Protein AF-A0A2D5Y0N8-F1 (afdb_monomer)

Secondary structure (DSSP, 8-state):
-HHHHHHHHHHHHHHHHHHHHHHHHHHHHHHHHHIIIIITT-TTHHHH-THHHHHHHGGGHHHHHHHHHHHHHHHHHHHHHHT-

Structure (mmCIF, N/CA/C/O backbone):
data_AF-A0A2D5Y0N8-F1
#
_entry.id   AF-A0A2D5Y0N8-F1
#
loop_
_atom_site.group_PDB
_atom_site.id
_atom_site.type_symbol
_atom_site.label_atom_id
_atom_site.label_alt_id
_atom_site.label_comp_id
_atom_site.label_asym_id
_atom_site.label_entity_id
_atom_site.label_seq_id
_atom_site.pdbx_PDB_ins_code
_atom_site.Cartn_x
_atom_site.Cartn_y
_atom_site.Cartn_z
_atom_site.occupancy
_atom_site.B_iso_or_equiv
_atom_site.auth_seq_id
_atom_site.auth_comp_id
_atom_site.auth_asym_id
_atom_site.auth_atom_id
_atom_site.pdbx_PDB_model_num
ATOM 1 N N . MET A 1 1 ? -15.078 -1.420 29.607 1.00 59.84 1 MET A N 1
ATOM 2 C CA . MET A 1 1 ? -13.950 -1.948 28.789 1.00 59.84 1 MET A CA 1
ATOM 3 C C . MET A 1 1 ? -14.189 -1.940 27.269 1.00 59.84 1 MET A C 1
ATOM 5 O O . MET A 1 1 ? -13.243 -1.631 26.551 1.00 59.84 1 MET A O 1
ATOM 9 N N . LYS A 1 2 ? -15.397 -2.236 26.746 1.00 61.50 2 LYS A N 1
ATOM 10 C CA . LYS A 1 2 ? -15.680 -2.278 25.287 1.00 61.50 2 LYS A CA 1
ATOM 11 C C . LYS A 1 2 ? -15.417 -0.957 24.536 1.00 61.50 2 LYS A C 1
ATOM 13 O O . LYS A 1 2 ? -14.761 -0.989 23.498 1.00 61.50 2 LYS A O 1
ATOM 18 N N . HIS A 1 3 ? -15.808 0.198 25.087 1.00 67.94 3 HIS A N 1
ATOM 19 C CA . HIS A 1 3 ? -15.538 1.509 24.464 1.00 67.94 3 HIS A CA 1
ATOM 20 C C . HIS A 1 3 ? -14.039 1.793 24.251 1.00 67.94 3 HIS A C 1
ATOM 22 O O . HIS A 1 3 ? -13.651 2.287 23.193 1.00 67.94 3 HIS A O 1
ATOM 28 N N . ASN A 1 4 ? -13.172 1.406 25.197 1.00 80.06 4 ASN A N 1
ATOM 29 C CA . ASN A 1 4 ? -11.718 1.569 25.056 1.00 80.06 4 ASN A CA 1
ATOM 30 C C . ASN A 1 4 ? -11.148 0.694 23.929 1.00 80.06 4 ASN A C 1
ATOM 32 O O . ASN A 1 4 ? -10.233 1.115 23.220 1.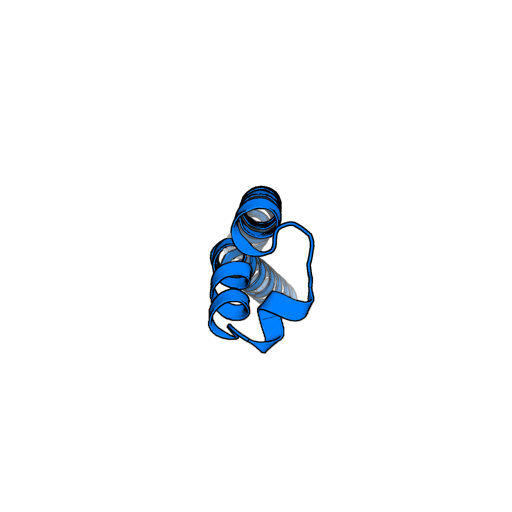00 80.06 4 ASN A O 1
ATOM 36 N N . LYS A 1 5 ? -11.715 -0.502 23.724 1.00 83.44 5 LYS A N 1
ATOM 37 C CA . LYS A 1 5 ? -11.311 -1.413 22.647 1.00 83.44 5 LYS A CA 1
ATOM 38 C C . LYS A 1 5 ? -11.719 -0.877 21.271 1.00 83.44 5 LYS A C 1
ATOM 40 O O . LYS A 1 5 ? -10.882 -0.834 20.370 1.00 83.44 5 LYS A O 1
ATOM 45 N N . ALA A 1 6 ? -12.950 -0.379 21.139 1.00 81.69 6 ALA A N 1
ATOM 46 C CA . ALA A 1 6 ? -13.425 0.260 19.912 1.00 81.69 6 ALA A CA 1
ATOM 47 C C . ALA A 1 6 ? -12.582 1.499 19.554 1.00 81.69 6 ALA A C 1
ATOM 49 O O . ALA A 1 6 ? -12.127 1.632 18.416 1.00 81.69 6 ALA A O 1
ATOM 50 N N . ARG A 1 7 ? -12.278 2.356 20.540 1.00 86.19 7 ARG A N 1
ATOM 51 C CA . ARG A 1 7 ? -11.430 3.546 20.350 1.00 86.19 7 ARG A CA 1
ATOM 52 C C . ARG A 1 7 ? -10.015 3.183 19.891 1.00 86.19 7 ARG A C 1
ATOM 54 O O . ARG A 1 7 ? -9.503 3.796 18.957 1.00 86.19 7 ARG A O 1
ATOM 61 N N . ARG A 1 8 ? -9.404 2.151 20.483 1.00 88.62 8 ARG A N 1
ATOM 62 C CA . ARG A 1 8 ? -8.080 1.655 20.071 1.00 88.62 8 ARG A CA 1
ATOM 63 C C . ARG A 1 8 ? -8.087 1.111 18.640 1.00 88.62 8 ARG A C 1
ATOM 65 O O . ARG A 1 8 ? -7.170 1.398 17.880 1.00 88.62 8 ARG A O 1
ATOM 72 N N . ASN A 1 9 ? -9.131 0.381 18.246 1.00 85.44 9 ASN A N 1
ATOM 73 C CA . ASN A 1 9 ? -9.270 -0.129 16.879 1.00 85.44 9 ASN A CA 1
ATOM 74 C C . ASN A 1 9 ? -9.443 1.002 15.847 1.00 85.44 9 ASN A C 1
ATOM 76 O O . ASN A 1 9 ? -8.872 0.927 14.760 1.00 85.44 9 ASN A O 1
ATOM 80 N N . LEU A 1 10 ? -10.171 2.070 16.190 1.00 88.62 10 LEU A N 1
ATOM 81 C CA . LEU A 1 10 ? -10.295 3.259 15.338 1.00 88.62 10 LEU A CA 1
ATOM 82 C C . LEU A 1 10 ? -8.965 4.007 15.189 1.00 88.62 10 LEU A C 1
ATOM 84 O O . LEU A 1 10 ? -8.609 4.385 14.071 1.00 88.62 10 LEU A O 1
ATOM 88 N N . LEU A 1 11 ? -8.215 4.165 16.284 1.00 92.25 11 LEU A N 1
ATOM 89 C CA . LEU A 1 11 ? -6.888 4.783 16.261 1.00 92.25 11 LEU A CA 1
ATOM 90 C C . LEU A 1 11 ? -5.913 3.969 15.399 1.00 92.25 11 LEU A C 1
ATOM 92 O O . LEU A 1 11 ? -5.264 4.522 14.515 1.00 92.25 11 LEU A O 1
ATOM 96 N N . ASN A 1 12 ? -5.878 2.647 15.587 1.00 87.44 12 ASN A N 1
ATOM 97 C CA . ASN A 1 12 ? -5.062 1.747 14.774 1.00 87.44 12 ASN A CA 1
ATOM 98 C C . ASN A 1 12 ? -5.440 1.829 13.291 1.00 87.44 12 ASN A C 1
ATOM 100 O O . ASN A 1 12 ? -4.558 1.906 12.445 1.00 87.44 12 ASN A O 1
ATOM 104 N N . ASN A 1 13 ? -6.735 1.877 12.961 1.00 91.69 13 ASN A N 1
ATOM 105 C CA . ASN A 1 13 ? -7.178 2.095 11.584 1.00 91.69 13 ASN A CA 1
ATOM 106 C C . ASN A 1 13 ? -6.625 3.410 11.008 1.00 91.69 13 ASN A C 1
ATOM 108 O O . ASN A 1 13 ? -6.157 3.415 9.874 1.00 91.69 13 ASN A O 1
ATOM 112 N N . TYR A 1 14 ? -6.650 4.505 11.771 1.00 92.75 14 TYR A N 1
ATOM 113 C CA . TYR A 1 14 ? -6.113 5.787 11.310 1.00 92.75 14 TYR A CA 1
ATOM 114 C C . TYR A 1 14 ? -4.602 5.705 11.053 1.00 92.75 14 TYR A C 1
ATOM 116 O O . TYR A 1 14 ? -4.149 6.060 9.967 1.00 92.75 14 TYR A O 1
ATOM 124 N N . ILE A 1 15 ? -3.841 5.148 12.000 1.00 93.88 15 ILE A N 1
ATOM 125 C CA . ILE A 1 15 ? -2.389 4.953 11.873 1.00 93.88 15 ILE A CA 1
ATOM 126 C C . ILE A 1 15 ? -2.063 4.083 10.655 1.00 93.88 15 ILE A C 1
ATOM 128 O O . ILE A 1 15 ? -1.245 4.466 9.824 1.00 93.88 15 ILE A O 1
ATOM 132 N N . TYR A 1 16 ? -2.738 2.943 10.493 1.00 92.75 16 TYR A N 1
ATOM 133 C CA . TYR A 1 16 ? -2.498 2.044 9.364 1.00 92.75 16 TYR A CA 1
ATOM 134 C C . TYR A 1 16 ? -2.832 2.687 8.015 1.00 92.75 16 TYR A C 1
ATOM 136 O O . TYR A 1 16 ? -2.127 2.426 7.043 1.00 92.75 16 TYR A O 1
ATOM 144 N N . LYS A 1 17 ? -3.849 3.559 7.933 1.00 91.75 17 LYS A N 1
ATOM 145 C CA . LYS A 1 17 ? -4.128 4.326 6.705 1.00 91.75 17 LYS A CA 1
ATOM 146 C C . LYS A 1 17 ? -2.999 5.300 6.376 1.00 91.75 17 LYS A C 1
ATOM 148 O O . LYS A 1 17 ? -2.599 5.364 5.220 1.00 91.75 17 LYS A O 1
ATOM 153 N N . TRP A 1 18 ? -2.477 6.021 7.368 1.00 94.62 18 TRP A N 1
ATOM 154 C CA . TRP A 1 18 ? -1.353 6.939 7.155 1.00 94.62 18 TRP A CA 1
ATOM 155 C C . TRP A 1 18 ? -0.082 6.211 6.739 1.00 94.62 18 TRP A C 1
ATOM 157 O O . TRP A 1 18 ? 0.541 6.590 5.753 1.00 94.62 18 TRP A O 1
ATOM 167 N N . VAL A 1 19 ? 0.262 5.125 7.432 1.00 93.81 19 VAL A N 1
ATOM 168 C CA . VAL A 1 19 ? 1.423 4.297 7.081 1.00 93.81 19 VAL A CA 1
ATOM 169 C C . VAL A 1 19 ? 1.259 3.701 5.681 1.00 93.81 19 VAL A C 1
ATOM 171 O O . VAL A 1 19 ? 2.189 3.756 4.883 1.00 93.81 19 VAL A O 1
ATOM 174 N N . SER A 1 20 ? 0.066 3.201 5.343 1.00 94.19 20 SER A N 1
ATOM 175 C CA . SER A 1 20 ? -0.247 2.717 3.994 1.00 94.19 20 SER A CA 1
ATOM 176 C C . SER A 1 20 ? -0.036 3.803 2.937 1.00 94.19 20 SER A C 1
ATOM 178 O O . SER A 1 20 ? 0.565 3.525 1.901 1.00 94.19 20 SER A O 1
ATOM 180 N N . LEU A 1 21 ? -0.465 5.037 3.205 1.00 94.50 21 LEU A N 1
ATOM 181 C CA . LEU A 1 21 ? -0.301 6.159 2.284 1.00 94.50 21 LEU A CA 1
ATOM 182 C C . LEU A 1 21 ? 1.175 6.525 2.090 1.00 94.50 21 LEU A C 1
ATOM 184 O O . LEU A 1 21 ? 1.616 6.630 0.951 1.00 94.50 21 LEU A O 1
ATOM 188 N N . ILE A 1 22 ? 1.950 6.642 3.173 1.00 94.69 22 ILE A N 1
ATOM 189 C CA . ILE A 1 22 ? 3.392 6.937 3.108 1.00 94.69 22 ILE A CA 1
ATOM 190 C C . ILE A 1 22 ? 4.124 5.857 2.305 1.00 94.69 22 ILE A C 1
ATOM 192 O O . ILE A 1 22 ? 4.877 6.168 1.385 1.00 94.69 22 ILE A O 1
ATOM 196 N N . LEU A 1 23 ? 3.859 4.583 2.607 1.00 93.25 23 LEU A N 1
ATOM 197 C CA . LEU A 1 23 ? 4.451 3.460 1.880 1.00 93.25 23 LEU A CA 1
ATOM 198 C C . LEU A 1 23 ? 3.990 3.408 0.422 1.00 93.25 23 LEU A C 1
ATOM 200 O O . LEU A 1 23 ? 4.761 3.006 -0.440 1.00 93.25 23 LEU A O 1
ATOM 204 N N . GLY A 1 24 ? 2.755 3.819 0.132 1.00 94.31 24 GLY A N 1
ATOM 205 C CA . GLY A 1 24 ? 2.227 3.885 -1.229 1.00 94.31 24 GLY A CA 1
ATOM 206 C C . GLY A 1 24 ? 2.928 4.958 -2.058 1.00 94.31 24 GLY A C 1
ATOM 207 O O . GLY A 1 24 ? 3.329 4.688 -3.186 1.00 94.31 24 GLY A O 1
ATOM 208 N N . VAL A 1 25 ? 3.144 6.144 -1.480 1.00 96.19 25 VAL A N 1
ATOM 209 C CA . VAL A 1 25 ? 3.919 7.225 -2.109 1.00 96.19 25 VAL A CA 1
ATOM 210 C C . VAL A 1 25 ? 5.366 6.792 -2.325 1.00 96.19 25 VAL A C 1
ATOM 212 O O . VAL A 1 25 ? 5.902 6.969 -3.415 1.00 96.19 25 VAL A O 1
ATOM 215 N N . PHE A 1 26 ? 5.990 6.169 -1.324 1.00 93.94 26 PHE A N 1
ATOM 216 C CA . PHE A 1 26 ? 7.352 5.658 -1.457 1.00 93.94 26 PHE A CA 1
ATOM 217 C C . PHE A 1 26 ? 7.451 4.576 -2.542 1.00 93.94 26 PHE A C 1
ATOM 219 O O . PHE A 1 26 ? 8.317 4.647 -3.411 1.00 93.94 26 PHE A O 1
ATOM 226 N N . GLY A 1 27 ? 6.514 3.623 -2.554 1.00 93.56 27 GLY A N 1
ATOM 227 C CA . GLY A 1 27 ? 6.408 2.603 -3.595 1.00 93.56 27 GLY A CA 1
ATOM 228 C C . GLY A 1 27 ? 6.212 3.204 -4.987 1.00 93.56 27 GLY A C 1
ATOM 229 O O . GLY A 1 27 ? 6.816 2.727 -5.941 1.00 93.56 27 GLY A O 1
ATOM 230 N N . PHE A 1 28 ? 5.453 4.297 -5.102 1.00 94.19 28 PHE A N 1
ATOM 231 C CA . PHE A 1 28 ? 5.265 5.022 -6.359 1.00 94.19 28 PHE A CA 1
ATOM 232 C C . PHE A 1 28 ? 6.548 5.705 -6.849 1.00 94.19 28 PHE A C 1
ATOM 234 O O . PHE A 1 28 ? 6.865 5.632 -8.035 1.00 94.19 28 PHE A O 1
ATOM 241 N N . ILE A 1 29 ? 7.322 6.314 -5.948 1.00 94.44 29 ILE A N 1
ATOM 242 C CA . ILE A 1 29 ? 8.629 6.896 -6.288 1.00 94.44 29 ILE A CA 1
ATOM 243 C C . ILE A 1 29 ? 9.573 5.803 -6.802 1.00 94.44 29 ILE A C 1
ATOM 245 O O . ILE A 1 29 ? 10.158 5.949 -7.875 1.00 94.44 29 ILE A O 1
ATOM 249 N N . VAL A 1 30 ? 9.674 4.682 -6.079 1.00 91.56 30 VAL A N 1
ATOM 250 C CA . VAL A 1 30 ? 10.491 3.531 -6.496 1.00 91.56 30 VAL A CA 1
ATOM 251 C C . VAL A 1 30 ? 10.014 2.988 -7.843 1.00 91.56 30 VAL A C 1
ATOM 253 O O . VAL A 1 30 ? 10.832 2.745 -8.726 1.00 91.56 30 VAL A O 1
ATOM 256 N N . PHE A 1 31 ? 8.701 2.861 -8.042 1.00 91.19 31 PHE A N 1
ATOM 257 C CA . PHE A 1 31 ? 8.115 2.439 -9.312 1.00 91.19 31 PHE A CA 1
ATOM 258 C C . PHE A 1 31 ? 8.541 3.343 -10.471 1.00 91.19 31 PHE A C 1
ATOM 260 O O . PHE A 1 31 ? 8.944 2.825 -11.508 1.00 91.19 31 PHE A O 1
ATOM 267 N N . ILE A 1 32 ? 8.511 4.670 -10.302 1.00 90.75 32 ILE A N 1
ATOM 268 C CA . ILE A 1 32 ? 8.969 5.607 -11.338 1.00 90.75 32 ILE A CA 1
ATOM 269 C C . ILE A 1 32 ? 10.449 5.378 -11.651 1.00 90.75 32 ILE A C 1
ATOM 271 O O . ILE A 1 32 ? 10.813 5.287 -12.823 1.00 90.75 32 ILE A O 1
ATOM 275 N N . MET A 1 33 ? 11.298 5.249 -10.629 1.00 90.06 33 MET A N 1
ATOM 276 C CA . MET A 1 33 ? 12.730 5.007 -10.830 1.00 90.06 33 MET A CA 1
ATOM 277 C C . MET A 1 33 ? 12.975 3.709 -11.608 1.00 90.06 33 MET A C 1
ATOM 279 O O . MET A 1 33 ? 13.721 3.708 -12.587 1.00 90.06 33 MET A O 1
ATOM 283 N N . MET A 1 34 ? 12.296 2.625 -11.229 1.00 87.25 34 MET A N 1
ATOM 284 C CA . MET A 1 34 ? 12.398 1.342 -11.926 1.00 87.25 34 MET A CA 1
ATOM 285 C C . MET A 1 34 ? 11.839 1.420 -13.348 1.00 87.25 34 MET A C 1
ATOM 287 O O . MET A 1 34 ? 12.447 0.902 -14.280 1.00 87.25 34 MET A O 1
ATOM 291 N N . TYR A 1 35 ? 10.710 2.093 -13.549 1.00 85.88 35 TYR A N 1
ATOM 292 C CA . TYR A 1 35 ? 10.127 2.276 -14.873 1.00 85.88 35 TYR A CA 1
ATOM 293 C C . TYR A 1 35 ? 11.103 2.996 -15.813 1.00 85.88 35 TYR A C 1
ATOM 295 O O . TYR A 1 35 ? 11.357 2.530 -16.924 1.00 85.88 35 TYR A O 1
ATOM 303 N N . LEU A 1 36 ? 11.707 4.095 -15.358 1.00 87.50 36 LEU A N 1
ATOM 304 C CA . LEU A 1 36 ? 12.682 4.839 -16.154 1.00 87.50 36 LEU A CA 1
ATOM 305 C C . LEU A 1 36 ? 13.937 4.006 -16.447 1.00 87.50 36 LEU A C 1
ATOM 307 O O . LEU A 1 36 ? 14.412 4.011 -17.580 1.00 87.50 36 LEU A O 1
ATOM 311 N N . GLN A 1 37 ? 14.434 3.255 -15.461 1.00 84.69 37 GLN A N 1
ATOM 312 C CA . GLN A 1 37 ? 15.662 2.471 -15.591 1.00 84.69 37 GLN A CA 1
ATOM 313 C C . GLN A 1 37 ? 15.503 1.214 -16.462 1.00 84.69 37 GLN A C 1
ATOM 315 O O . GLN A 1 37 ? 16.384 0.920 -17.266 1.00 84.69 37 GLN A O 1
ATOM 320 N N . TYR A 1 38 ? 14.406 0.467 -16.311 1.00 81.44 38 TYR A N 1
ATOM 321 C CA . TYR A 1 38 ? 14.228 -0.839 -16.961 1.00 81.44 38 TYR A CA 1
ATOM 322 C C . TYR A 1 38 ? 13.419 -0.777 -18.253 1.00 81.44 38 TYR A C 1
ATOM 324 O O . TYR A 1 38 ? 13.643 -1.586 -19.151 1.00 81.44 38 TYR A O 1
ATOM 332 N N . LEU A 1 39 ? 12.471 0.157 -18.365 1.00 78.25 39 LEU A N 1
ATOM 333 C CA . LEU A 1 39 ? 11.667 0.288 -19.578 1.00 78.25 39 LEU A CA 1
ATOM 334 C C . LEU A 1 39 ? 12.188 1.354 -20.529 1.00 78.25 39 LEU A C 1
ATOM 336 O O . LEU A 1 39 ? 11.846 1.300 -21.709 1.00 78.25 39 LEU A O 1
ATOM 340 N N . GLY A 1 40 ? 12.982 2.320 -20.055 1.00 73.06 40 GLY A N 1
ATOM 341 C CA . GLY A 1 40 ? 13.484 3.411 -20.895 1.00 73.06 40 GLY A CA 1
ATOM 342 C C . GLY A 1 40 ? 12.365 4.139 -21.656 1.00 73.06 40 GLY A C 1
ATOM 343 O O . GLY A 1 40 ? 12.576 4.598 -22.775 1.00 73.06 40 GLY A O 1
ATOM 344 N N . GLY A 1 41 ? 11.144 4.153 -21.104 1.00 68.19 41 GLY A N 1
ATOM 345 C CA . GLY A 1 41 ? 9.947 4.707 -21.746 1.00 68.19 41 GLY A CA 1
ATOM 346 C C . GLY A 1 41 ? 9.309 3.849 -22.852 1.00 68.19 41 GLY A C 1
ATOM 347 O O . GLY A 1 41 ? 8.340 4.297 -23.459 1.00 68.19 41 GLY A O 1
ATOM 348 N N . LYS A 1 42 ? 9.799 2.631 -23.121 1.00 78.00 42 LYS A N 1
ATOM 349 C CA . LYS A 1 42 ? 9.241 1.706 -24.122 1.00 78.00 42 LYS A CA 1
ATOM 350 C C . LYS A 1 42 ? 8.365 0.641 -23.448 1.00 78.00 42 LYS A C 1
ATOM 352 O O . LYS A 1 42 ? 8.898 -0.340 -22.934 1.00 78.00 42 LYS A O 1
ATOM 357 N N . PRO A 1 43 ? 7.026 0.763 -23.477 1.00 70.25 43 PRO A N 1
ATOM 358 C CA . PRO A 1 43 ? 6.135 -0.177 -22.789 1.00 70.25 43 PRO A CA 1
ATOM 359 C C . PRO A 1 43 ? 6.184 -1.608 -23.356 1.00 70.25 43 PRO A C 1
ATOM 361 O O . PRO A 1 43 ? 5.861 -2.552 -22.642 1.00 70.25 43 PRO A O 1
ATOM 364 N N . GLY A 1 44 ? 6.645 -1.798 -24.601 1.00 76.50 44 GLY A N 1
ATOM 365 C CA . GLY A 1 44 ? 6.786 -3.122 -25.227 1.00 76.50 44 GLY A CA 1
A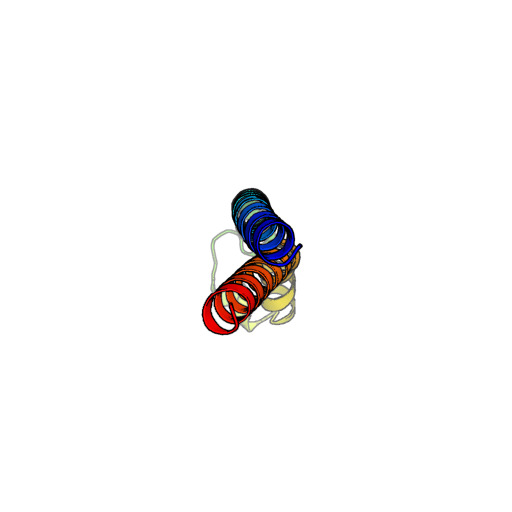TOM 366 C C . GLY A 1 44 ? 7.746 -4.072 -24.496 1.00 76.50 44 GLY A C 1
ATOM 367 O O . GLY A 1 44 ? 7.600 -5.288 -24.585 1.00 76.50 44 GLY A O 1
ATOM 368 N N . THR A 1 45 ? 8.678 -3.541 -23.702 1.00 76.19 45 THR A N 1
ATOM 369 C CA . THR A 1 45 ? 9.660 -4.331 -22.941 1.00 76.19 45 THR A CA 1
ATOM 370 C C . THR A 1 45 ? 9.004 -5.213 -21.865 1.00 76.19 45 THR A C 1
ATOM 372 O O . THR A 1 45 ? 9.526 -6.280 -21.543 1.00 76.19 45 THR A O 1
ATOM 375 N N . LEU A 1 46 ? 7.822 -4.831 -21.358 1.00 77.12 46 LEU A N 1
ATOM 376 C CA . LEU A 1 46 ? 7.039 -5.636 -20.404 1.00 77.12 46 LEU A CA 1
ATOM 377 C C . LEU A 1 46 ? 6.528 -6.952 -21.003 1.00 77.12 46 LEU A C 1
ATOM 379 O O . LEU A 1 46 ? 6.417 -7.937 -20.277 1.00 77.12 46 LEU A O 1
ATOM 383 N N . LEU A 1 47 ? 6.236 -6.985 -22.309 1.00 79.69 47 LEU A N 1
ATOM 384 C CA . LEU A 1 47 ? 5.768 -8.201 -22.986 1.00 79.69 47 LEU A CA 1
ATOM 385 C C . LEU A 1 47 ? 6.887 -9.232 -23.154 1.00 79.69 47 LEU A C 1
ATOM 387 O O . LEU A 1 47 ? 6.633 -10.430 -23.079 1.00 79.69 47 LEU A O 1
ATOM 391 N N . HIS A 1 48 ? 8.124 -8.773 -23.347 1.00 83.81 48 HIS A N 1
ATOM 392 C CA . HIS A 1 48 ? 9.289 -9.651 -23.481 1.00 83.81 48 HIS A CA 1
ATOM 393 C C . HIS A 1 48 ? 9.822 -10.136 -22.129 1.00 83.81 48 HIS A C 1
ATOM 395 O O . HIS A 1 48 ? 10.388 -11.225 -22.039 1.00 83.81 48 HIS A O 1
ATOM 401 N N . HIS A 1 49 ? 9.617 -9.350 -21.071 1.00 83.00 49 HIS A N 1
ATOM 402 C CA . HIS A 1 49 ? 10.094 -9.660 -19.728 1.00 83.00 49 HIS A CA 1
ATOM 403 C C . HIS A 1 49 ? 8.957 -9.545 -18.703 1.00 83.00 49 HIS A C 1
ATOM 405 O O . HIS A 1 49 ? 8.904 -8.574 -17.943 1.00 83.00 49 HIS A O 1
ATOM 411 N N . PRO A 1 50 ? 8.069 -10.555 -18.612 1.00 83.94 50 PRO A N 1
ATOM 412 C CA . PRO A 1 50 ? 6.917 -10.528 -17.705 1.00 83.94 50 PRO A CA 1
ATOM 413 C C . PRO A 1 50 ? 7.323 -10.441 -16.227 1.00 83.94 50 PRO A C 1
ATOM 415 O O . PRO A 1 50 ? 6.560 -9.946 -15.401 1.00 83.94 50 PRO A O 1
ATOM 418 N N . ILE A 1 51 ? 8.551 -10.853 -15.889 1.00 87.81 51 ILE A N 1
ATOM 419 C CA . ILE A 1 51 ? 9.125 -10.696 -14.547 1.00 87.81 51 ILE A CA 1
ATOM 420 C C . ILE A 1 51 ? 9.120 -9.229 -14.082 1.00 87.81 51 ILE A C 1
ATOM 422 O O . ILE A 1 51 ? 8.933 -8.964 -12.894 1.00 87.81 51 ILE A O 1
ATOM 426 N N . LEU A 1 52 ? 9.240 -8.269 -15.010 1.00 85.06 52 LEU A N 1
ATOM 427 C CA . LEU A 1 52 ? 9.211 -6.839 -14.698 1.00 85.06 52 LEU A CA 1
ATOM 428 C C . LEU A 1 52 ? 7.862 -6.407 -14.111 1.00 85.06 52 LEU A C 1
ATOM 430 O O . LEU A 1 52 ? 7.840 -5.514 -13.272 1.00 85.06 52 LEU A O 1
ATOM 434 N N . ILE A 1 53 ? 6.753 -7.068 -14.466 1.00 84.62 53 ILE A N 1
ATOM 435 C CA . ILE A 1 53 ? 5.431 -6.793 -13.876 1.00 84.62 53 ILE A CA 1
ATOM 436 C C . ILE A 1 53 ? 5.469 -7.051 -12.367 1.00 84.62 53 ILE A C 1
ATOM 438 O O . ILE A 1 53 ? 5.050 -6.208 -11.577 1.00 84.62 53 ILE A O 1
ATOM 442 N N . PHE A 1 54 ? 6.012 -8.197 -11.954 1.00 87.69 54 PHE A N 1
ATOM 443 C CA . PHE A 1 54 ? 6.110 -8.554 -10.539 1.00 87.69 54 PHE A CA 1
ATOM 444 C C . PHE A 1 54 ? 7.040 -7.605 -9.791 1.00 87.69 54 PHE A C 1
ATOM 446 O O . PHE A 1 54 ? 6.691 -7.115 -8.718 1.00 87.69 54 PHE A O 1
ATOM 453 N N . VAL A 1 55 ? 8.184 -7.286 -10.392 1.00 86.56 55 VAL A N 1
ATOM 454 C CA . VAL A 1 55 ? 9.161 -6.348 -9.833 1.00 86.56 55 VAL A CA 1
ATOM 455 C C . VAL A 1 55 ? 8.557 -4.956 -9.623 1.00 86.56 55 VAL A C 1
ATOM 457 O O . VAL A 1 55 ? 8.801 -4.344 -8.588 1.00 86.56 55 VAL A O 1
ATOM 460 N N . LEU A 1 56 ? 7.710 -4.484 -10.539 1.00 85.69 56 LEU A N 1
ATOM 461 C CA . LEU A 1 56 ? 7.024 -3.195 -10.415 1.00 85.69 56 LEU A CA 1
ATOM 462 C C . LEU A 1 56 ? 5.910 -3.191 -9.356 1.00 85.69 56 LEU A C 1
ATOM 464 O O . LEU A 1 56 ? 5.573 -2.131 -8.837 1.00 85.69 56 LEU A O 1
ATOM 468 N N . ILE A 1 57 ? 5.341 -4.350 -9.015 1.00 89.00 57 ILE A N 1
ATOM 469 C CA . ILE A 1 57 ? 4.277 -4.470 -8.003 1.00 89.00 57 ILE A CA 1
ATOM 470 C C . ILE A 1 57 ? 4.855 -4.594 -6.583 1.00 89.00 57 ILE A C 1
ATOM 472 O O . ILE A 1 57 ? 4.252 -4.088 -5.633 1.00 89.00 57 ILE A O 1
ATOM 476 N N . ILE A 1 58 ? 6.029 -5.219 -6.424 1.00 91.62 58 ILE A N 1
ATOM 477 C CA . ILE A 1 58 ? 6.695 -5.445 -5.125 1.00 91.62 58 ILE A CA 1
ATOM 478 C C . ILE A 1 58 ? 6.765 -4.186 -4.234 1.00 91.62 58 ILE A C 1
ATOM 480 O O . ILE A 1 58 ? 6.400 -4.291 -3.059 1.00 91.62 58 ILE A O 1
ATOM 484 N N . PRO A 1 59 ? 7.138 -2.992 -4.735 1.00 89.75 59 PRO A N 1
ATOM 485 C CA . PRO A 1 59 ? 7.206 -1.775 -3.923 1.00 89.75 59 PRO A CA 1
ATOM 486 C C . PRO A 1 59 ? 5.878 -1.379 -3.258 1.00 89.75 59 PRO A C 1
ATOM 488 O O . PRO A 1 59 ? 5.878 -0.700 -2.232 1.00 89.75 59 PRO A O 1
ATOM 491 N N . PHE A 1 60 ? 4.740 -1.819 -3.802 1.00 93.19 60 PHE A N 1
ATOM 492 C CA . PHE A 1 60 ? 3.408 -1.490 -3.292 1.00 93.19 60 PHE A CA 1
ATOM 493 C C . PHE A 1 60 ? 2.860 -2.515 -2.291 1.00 93.19 60 PHE A C 1
ATOM 495 O O . PHE A 1 60 ? 1.894 -2.213 -1.582 1.00 93.19 60 PHE A O 1
ATOM 502 N N . LEU A 1 61 ? 3.463 -3.707 -2.184 1.00 93.44 61 LEU A N 1
ATOM 503 C CA . LEU A 1 61 ? 3.008 -4.758 -1.261 1.00 93.44 61 LEU A CA 1
ATOM 504 C C . LEU A 1 61 ? 2.895 -4.270 0.192 1.00 93.44 61 LEU A C 1
ATOM 506 O O . LEU A 1 61 ? 1.850 -4.498 0.807 1.00 93.44 61 LEU A O 1
ATOM 510 N N . PRO A 1 62 ? 3.896 -3.565 0.757 1.00 92.00 62 PRO A N 1
ATOM 511 C CA . PRO A 1 62 ? 3.808 -3.069 2.127 1.00 92.00 62 PRO A CA 1
ATOM 512 C C . PRO A 1 62 ? 2.615 -2.127 2.330 1.00 92.00 62 PRO A C 1
ATOM 514 O O . PRO A 1 62 ? 1.858 -2.278 3.291 1.00 92.00 62 PRO A O 1
ATOM 517 N N . SER A 1 63 ? 2.393 -1.199 1.393 1.00 94.31 63 SER A N 1
ATOM 518 C CA . SER A 1 63 ? 1.247 -0.283 1.423 1.00 94.31 63 SER A CA 1
ATOM 519 C C . SER A 1 63 ? -0.080 -1.042 1.423 1.00 94.31 63 SER A C 1
ATOM 521 O O . SER A 1 63 ? -0.968 -0.748 2.234 1.00 94.31 63 SER A O 1
ATOM 523 N N . LEU A 1 64 ? -0.191 -2.061 0.568 1.00 94.31 64 LEU A N 1
ATOM 524 C CA . LEU A 1 64 ? -1.383 -2.887 0.440 1.00 94.31 64 LEU A CA 1
ATOM 525 C C . LEU A 1 64 ? -1.661 -3.690 1.721 1.00 94.31 64 LEU A C 1
ATOM 527 O O . LEU A 1 64 ? -2.802 -3.723 2.191 1.00 94.31 64 LEU A O 1
ATOM 531 N N . CYS A 1 65 ? -0.628 -4.268 2.33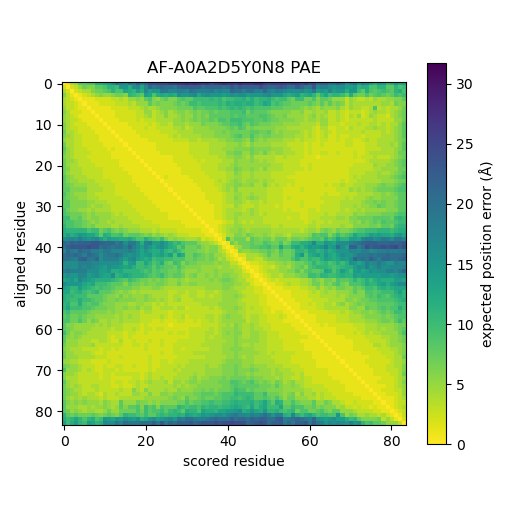9 1.0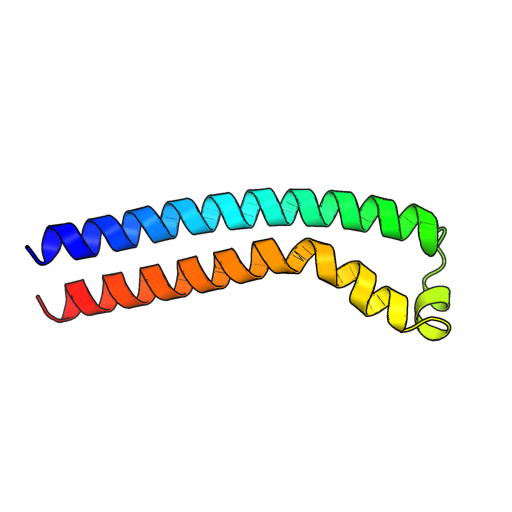0 94.94 65 CYS A N 1
ATOM 532 C CA . CYS A 1 65 ? -0.737 -4.952 3.628 1.00 94.94 65 CYS A CA 1
ATOM 533 C C . CYS A 1 65 ? -1.320 -4.024 4.704 1.00 94.94 65 CYS A C 1
ATOM 535 O O . CYS A 1 65 ? -2.311 -4.370 5.353 1.00 94.94 65 CYS A O 1
ATOM 537 N N . PHE A 1 66 ? -0.775 -2.814 4.856 1.00 92.44 66 PHE A N 1
ATOM 538 C CA . PHE A 1 66 ? -1.286 -1.845 5.830 1.00 92.44 66 PHE A CA 1
ATOM 539 C C . PHE A 1 66 ? -2.713 -1.382 5.520 1.00 92.44 66 PHE A C 1
ATOM 541 O O . PHE A 1 66 ? -3.510 -1.191 6.442 1.00 92.44 66 PHE A O 1
ATOM 548 N N . LEU A 1 67 ? -3.086 -1.283 4.243 1.00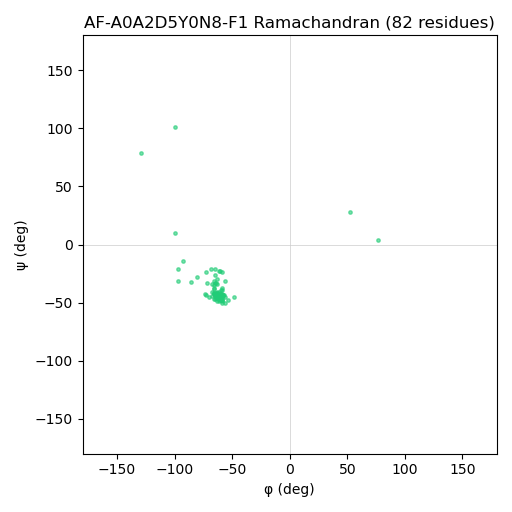 93.88 67 LEU A N 1
ATOM 549 C CA . LEU A 1 67 ? -4.461 -0.986 3.850 1.00 93.88 67 LEU A CA 1
ATOM 550 C C . LEU A 1 67 ? -5.428 -2.097 4.292 1.00 93.88 67 LEU A C 1
ATOM 552 O O . LEU A 1 67 ? -6.520 -1.809 4.795 1.00 93.88 67 LEU A O 1
ATOM 556 N N . PHE A 1 68 ? -5.038 -3.366 4.148 1.00 94.81 68 PHE A N 1
ATOM 557 C CA . PHE A 1 68 ? -5.830 -4.496 4.640 1.00 94.81 68 PHE A CA 1
ATOM 558 C C . PHE A 1 68 ? -5.930 -4.507 6.169 1.00 94.81 68 PHE A C 1
ATOM 560 O O . PHE A 1 68 ? -7.025 -4.716 6.703 1.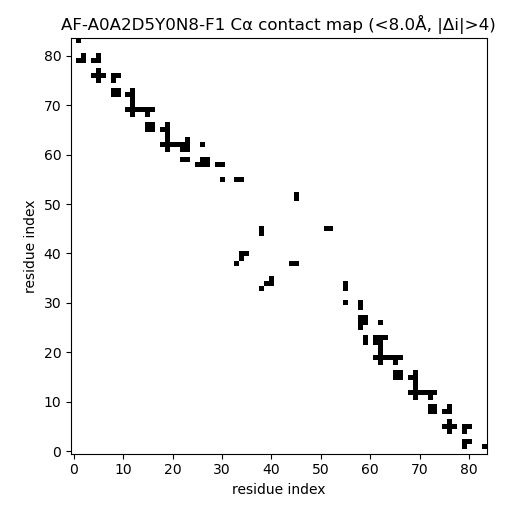00 94.81 68 PHE A O 1
ATOM 567 N N . LEU A 1 69 ? -4.838 -4.216 6.883 1.00 92.31 69 LEU A N 1
ATOM 568 C CA . LEU A 1 69 ? -4.859 -4.078 8.343 1.00 92.31 69 LEU A CA 1
ATOM 569 C C . LEU A 1 69 ? -5.787 -2.939 8.788 1.00 92.31 69 LEU A C 1
ATOM 571 O O . LEU A 1 69 ? -6.578 -3.129 9.714 1.00 92.31 69 LEU A O 1
ATOM 575 N N . ALA A 1 70 ? -5.762 -1.794 8.101 1.00 91.38 70 ALA A N 1
ATOM 576 C CA . ALA A 1 70 ? -6.674 -0.682 8.355 1.00 91.38 70 ALA A CA 1
ATOM 577 C C . ALA A 1 70 ? -8.140 -1.105 8.182 1.00 91.38 70 ALA A C 1
ATOM 579 O O . ALA A 1 70 ? -8.959 -0.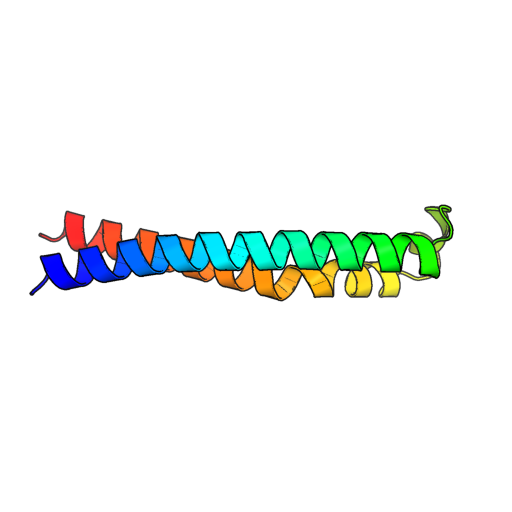933 9.089 1.00 91.38 70 ALA A O 1
ATOM 580 N N . LYS A 1 71 ? -8.466 -1.752 7.053 1.00 91.75 71 LYS A N 1
ATOM 581 C CA . LYS A 1 71 ? -9.815 -2.279 6.786 1.00 91.75 71 LYS A CA 1
ATOM 582 C C . LYS A 1 71 ? -10.267 -3.259 7.871 1.00 91.75 71 LYS A C 1
ATOM 584 O O . LYS A 1 71 ? -11.403 -3.166 8.342 1.00 91.75 71 LYS A O 1
ATOM 589 N N . ARG A 1 72 ? -9.383 -4.162 8.311 1.00 91.94 72 ARG A N 1
ATOM 590 C CA . ARG A 1 72 ? -9.672 -5.117 9.390 1.00 91.94 72 ARG A CA 1
ATOM 591 C C . ARG A 1 72 ? -9.915 -4.410 10.723 1.00 91.94 72 ARG A C 1
ATOM 593 O O . ARG A 1 72 ? -10.899 -4.713 11.391 1.00 91.94 72 ARG A O 1
ATOM 600 N N . ALA A 1 73 ? -9.077 -3.442 11.088 1.00 89.31 73 ALA A N 1
ATOM 601 C CA . ALA A 1 73 ? -9.237 -2.657 12.311 1.00 89.31 73 ALA A CA 1
ATOM 602 C C . ALA A 1 73 ? -10.562 -1.874 12.318 1.00 89.31 73 ALA A C 1
ATOM 604 O O . ALA A 1 73 ? -11.279 -1.888 13.320 1.00 89.31 73 ALA A O 1
ATOM 605 N N . ARG A 1 74 ? -10.952 -1.285 11.178 1.00 90.12 74 ARG A N 1
ATOM 606 C CA . ARG A 1 74 ? -12.255 -0.623 11.012 1.00 90.12 74 ARG A CA 1
ATOM 607 C C . ARG A 1 74 ? -13.423 -1.596 11.174 1.00 90.12 74 ARG A C 1
ATOM 609 O O . ARG A 1 74 ? -14.377 -1.277 11.879 1.00 90.12 74 ARG A O 1
ATOM 616 N N . LYS A 1 75 ? -13.348 -2.780 10.553 1.00 90.56 75 LYS A N 1
ATOM 617 C CA . LYS A 1 75 ? -14.383 -3.822 10.675 1.00 90.56 75 LYS A CA 1
ATOM 618 C C . LYS A 1 75 ? -14.548 -4.269 12.131 1.00 90.56 75 LYS A C 1
ATOM 620 O O . LYS A 1 75 ? -15.673 -4.368 12.613 1.00 90.56 75 LYS A O 1
ATOM 625 N N . ASN A 1 76 ? -13.437 -4.468 12.839 1.00 88.19 76 ASN A N 1
ATOM 626 C CA . ASN A 1 76 ? -13.450 -4.843 14.252 1.00 88.19 76 ASN A CA 1
ATOM 627 C C . ASN A 1 76 ? -14.081 -3.741 15.119 1.00 88.19 76 ASN A C 1
ATOM 629 O O . ASN A 1 76 ? -14.954 -4.039 15.930 1.00 88.19 76 ASN A O 1
ATOM 633 N N . ALA A 1 77 ? -13.712 -2.472 14.902 1.00 87.44 77 ALA A N 1
ATOM 634 C CA . ALA A 1 77 ? -14.315 -1.341 15.608 1.00 87.44 77 ALA A CA 1
ATOM 635 C C . ALA A 1 77 ? -15.835 -1.262 15.392 1.00 87.44 77 ALA A C 1
ATOM 637 O O . ALA A 1 77 ? -16.578 -1.117 16.357 1.00 87.44 77 ALA A O 1
ATOM 638 N N . ALA A 1 78 ? -16.303 -1.414 14.148 1.00 87.44 78 ALA A N 1
ATOM 639 C CA . ALA A 1 78 ? -17.732 -1.402 13.832 1.00 87.44 78 ALA A CA 1
ATOM 640 C C . ALA A 1 78 ? -18.487 -2.536 14.547 1.00 87.44 78 ALA A C 1
ATOM 642 O O . ALA A 1 78 ? -19.547 -2.303 15.123 1.00 8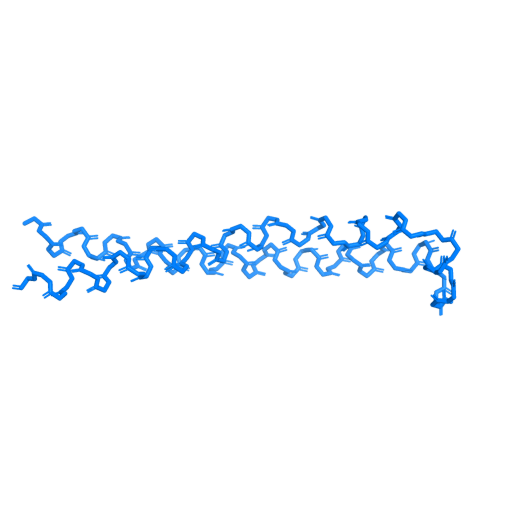7.44 78 ALA A O 1
ATOM 643 N N . SER A 1 79 ? -17.911 -3.745 14.5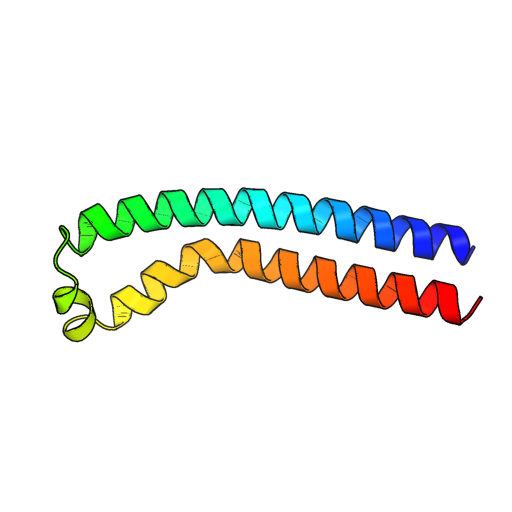79 1.00 88.56 79 SER A N 1
ATOM 644 C CA . SER A 1 79 ? -18.517 -4.873 15.293 1.00 88.56 79 SER A CA 1
ATOM 645 C C . SER A 1 79 ? -18.577 -4.662 16.808 1.00 88.56 79 SER A C 1
ATOM 647 O O . SER A 1 79 ? -19.581 -5.009 17.426 1.00 88.56 79 SER A O 1
ATOM 649 N N . ASP A 1 80 ? -17.541 -4.057 17.400 1.00 85.06 80 ASP A N 1
ATOM 650 C CA . ASP A 1 80 ? -17.489 -3.775 18.838 1.00 85.06 80 ASP A CA 1
ATOM 651 C C . ASP A 1 80 ? -18.535 -2.721 19.244 1.00 85.06 80 ASP A C 1
ATOM 653 O O . ASP A 1 80 ? -19.098 -2.822 20.331 1.00 85.06 80 ASP A O 1
ATOM 657 N N . ILE A 1 81 ? -18.819 -1.750 18.364 1.00 82.00 81 ILE A N 1
ATOM 658 C CA . ILE A 1 81 ? -19.858 -0.726 18.562 1.00 82.00 81 ILE A CA 1
ATOM 659 C C . ILE A 1 81 ? -21.260 -1.334 18.407 1.00 82.00 81 ILE A C 1
ATOM 661 O O . ILE A 1 81 ? -22.114 -1.072 19.237 1.00 82.00 81 ILE A O 1
ATOM 665 N N . SER A 1 82 ? -21.492 -2.183 17.397 1.00 78.00 82 SER A N 1
ATOM 666 C CA . SER A 1 82 ? -22.811 -2.810 17.161 1.00 78.00 82 SER A CA 1
ATOM 667 C C . SER A 1 82 ? -23.245 -3.825 18.229 1.00 78.00 82 SER A C 1
ATOM 669 O O . SER A 1 82 ? -24.419 -4.157 18.324 1.00 78.00 82 SER A O 1
ATOM 671 N N . LYS A 1 83 ? -22.287 -4.366 18.994 1.00 71.62 83 LYS A N 1
ATOM 672 C CA . LYS A 1 83 ? -22.507 -5.342 20.078 1.00 71.62 83 LYS A CA 1
ATOM 673 C C . LYS A 1 83 ? -22.507 -4.685 21.466 1.00 71.62 83 LYS A C 1
ATOM 675 O O . LYS A 1 83 ? -22.345 -5.392 22.472 1.00 71.62 83 LYS A O 1
ATOM 680 N N . SER A 1 84 ? -22.526 -3.358 21.518 1.00 56.97 84 SER A N 1
ATOM 681 C CA . SER A 1 84 ? -22.576 -2.547 22.734 1.00 56.97 84 SER A CA 1
ATOM 682 C C . SER A 1 84 ? -23.922 -1.861 22.837 1.00 56.97 84 SER A C 1
ATOM 684 O O . SER A 1 84 ? -24.246 -1.536 23.995 1.00 56.97 84 SER A O 1
#

Sequence (84 aa):
MKHNKARRNLLNNYIYKWVSLILGVFGFIVFIMMYLQYLGGKPGTLLHHPILIFVLIIPFLPSLCFLFLAKRARKNAASDISKS

Nearest PDB structures (foldseek):
  7p3r-assembly1_D  TM=6.507E-01  e=4.276E+00  Vibrio cholerae O1 biovar El Tor str. N16961
  5los-assembly1_A  TM=4.598E-01  e=1.565E+00  Serendipita indica DSM 11827
  7a0g-assembly1_DDD  TM=4.393E-01  e=8.193E+00  Serratia marcescens

pLDDT: mean 86.54, std 8.45, range [56.97, 96.19]

Solvent-accessible surface area (backbone atoms only — not comparable to full-atom values): 4316 Å² total; per-residue (Å²): 113,68,68,63,52,26,51,51,24,47,50,48,19,53,51,25,45,51,53,15,49,54,36,36,54,51,18,48,53,51,36,51,55,49,44,52,71,76,36,69,82,42,75,69,52,47,78,80,38,59,66,53,58,56,63,58,48,55,52,38,48,66,12,51,52,28,43,52,51,15,54,49,26,44,52,51,21,53,51,51,58,76,77,103

Foldseek 3Di:
DLVVLLVVLLVLLVVLLVVLVVLQVVLVVVLVVLCCVQCVPPPVSCVVPVVVVVVSCVSNVSSVVSNVSSVVSNVVSVVSVVVD

Radius of gyration: 18.4 Å; Cα contacts (8 Å, |Δi|>4): 72; chains: 1; bounding box: 38×18×54 Å

Mean predicted aligned error: 5.99 Å